Protein AF-D1PBX1-F1 (afdb_monomer_lite)

Sequence (92 aa):
MNKRLMFSAALVMAGELDYRVPYTQSLQYFTALQTLNIPSRLIVLKYDGHWPSNLKSMPLYYNAHLGWFHRYLGGAPAPWDTEKMVNNEIEY

Radius of gyration: 14.54 Å; chains: 1; bounding box: 38×33×40 Å

Secondary structure (DSSP, 8-state):
------PPPEEEEEETT-SSS-HHHHHHHHHHHHHTT--EEEEEETT--SS--TTTTHHHHHHHHHHHHHHHH-SSPPSS-HHHHHTT-S--

pLDDT: mean 91.28, std 13.18, range [38.03, 98.31]

Organism: NCBI:txid537011

Structure (mmCIF, N/CA/C/O backbone):
data_AF-D1PBX1-F1
#
_entry.id   AF-D1PBX1-F1
#
loop_
_atom_site.group_PDB
_atom_site.id
_atom_site.type_symbol
_atom_site.label_atom_id
_atom_site.label_alt_id
_atom_site.label_comp_id
_atom_site.label_asym_id
_atom_site.label_entity_id
_atom_site.label_seq_id
_atom_site.pdbx_PDB_ins_code
_atom_site.Cartn_x
_atom_site.Cartn_y
_atom_site.Cartn_z
_atom_site.occupancy
_atom_site.B_iso_or_equiv
_atom_site.auth_seq_id
_atom_site.auth_comp_id
_atom_site.auth_asym_id
_atom_site.auth_atom_id
_atom_site.pdbx_PDB_model_num
ATOM 1 N N . MET A 1 1 ? -26.172 -3.089 24.529 1.00 38.03 1 MET A N 1
ATOM 2 C CA . MET A 1 1 ? -25.304 -3.788 23.554 1.00 38.03 1 MET A CA 1
ATOM 3 C C . MET A 1 1 ? -24.443 -2.746 22.866 1.00 38.03 1 MET A C 1
ATOM 5 O O . MET A 1 1 ? -24.981 -1.856 22.222 1.00 38.03 1 MET A O 1
ATOM 9 N N . ASN A 1 2 ? -23.133 -2.792 23.094 1.00 39.19 2 ASN A N 1
ATOM 10 C CA . ASN A 1 2 ? -22.185 -1.808 22.583 1.00 39.19 2 ASN A CA 1
ATOM 11 C C . ASN A 1 2 ? -22.002 -2.060 21.078 1.00 39.19 2 ASN A C 1
ATOM 13 O O . ASN A 1 2 ? -21.327 -3.015 20.696 1.00 39.19 2 ASN A O 1
ATOM 17 N N . LYS A 1 3 ? -22.650 -1.267 20.216 1.00 44.38 3 LYS A N 1
ATOM 18 C CA . LYS A 1 3 ? -22.355 -1.280 18.780 1.00 44.38 3 LYS A CA 1
ATOM 19 C C . LYS A 1 3 ? -20.966 -0.664 18.612 1.00 44.38 3 LYS A C 1
ATOM 21 O O . LYS A 1 3 ? -20.848 0.533 18.379 1.00 44.38 3 LYS A O 1
ATOM 26 N N . ARG A 1 4 ? -19.908 -1.471 18.763 1.00 51.31 4 ARG A N 1
ATOM 27 C CA . ARG A 1 4 ? -18.613 -1.145 18.157 1.00 51.31 4 ARG A CA 1
ATOM 28 C C . ARG A 1 4 ? -18.926 -0.841 16.697 1.00 51.31 4 ARG A C 1
ATOM 30 O O . ARG A 1 4 ? -19.464 -1.706 16.010 1.00 51.31 4 ARG A O 1
ATOM 37 N N . LEU A 1 5 ? -18.680 0.393 16.269 1.00 52.09 5 LEU A N 1
ATOM 38 C CA . LEU A 1 5 ? -18.710 0.763 14.861 1.00 52.09 5 LEU A CA 1
ATOM 39 C C . LEU A 1 5 ? -17.809 -0.245 14.140 1.00 52.09 5 LEU A C 1
ATOM 41 O O . LEU A 1 5 ? -16.601 -0.276 14.366 1.00 52.09 5 LEU A O 1
ATOM 45 N N . MET A 1 6 ? -18.421 -1.160 13.392 1.00 53.34 6 MET A N 1
ATOM 46 C CA . MET A 1 6 ? -17.714 -2.198 12.658 1.00 53.34 6 MET A CA 1
ATOM 47 C C . MET A 1 6 ? -17.104 -1.527 11.436 1.00 53.34 6 MET A C 1
ATOM 49 O O . MET A 1 6 ? -17.708 -1.483 10.370 1.00 53.34 6 MET A O 1
ATOM 53 N N . PHE A 1 7 ? -15.939 -0.918 11.618 1.00 62.41 7 PHE A N 1
ATOM 54 C CA . PHE A 1 7 ? -15.162 -0.431 10.496 1.00 62.41 7 PHE A CA 1
ATOM 55 C C . PHE A 1 7 ? -14.585 -1.638 9.756 1.00 62.41 7 PHE A C 1
ATOM 57 O O . PHE A 1 7 ? -13.894 -2.474 10.340 1.00 62.41 7 PHE A O 1
ATOM 64 N N . SER A 1 8 ? -14.917 -1.746 8.474 1.00 81.44 8 SER A N 1
ATOM 65 C CA . SER A 1 8 ? -14.335 -2.721 7.558 1.00 81.44 8 SER A CA 1
ATOM 66 C C . SER A 1 8 ? -12.831 -2.479 7.425 1.00 81.44 8 SER A C 1
ATOM 68 O O . SER A 1 8 ? -12.396 -1.331 7.324 1.00 81.44 8 SER A O 1
ATOM 70 N N . ALA A 1 9 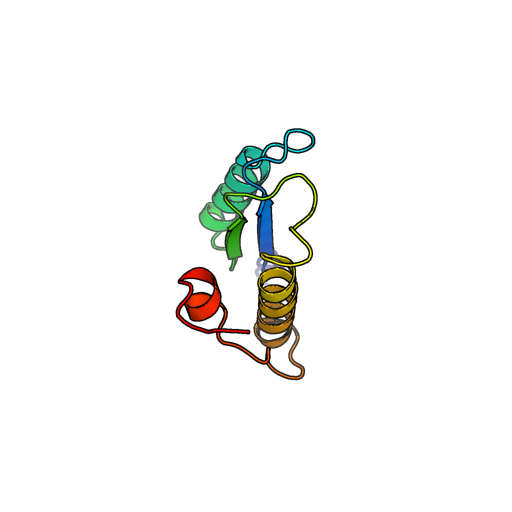? -12.044 -3.553 7.412 1.00 93.75 9 ALA A N 1
ATOM 71 C CA . ALA A 1 9 ? -10.604 -3.477 7.195 1.00 93.75 9 ALA A CA 1
ATOM 72 C C . ALA A 1 9 ? -10.272 -2.783 5.860 1.00 93.75 9 ALA A C 1
ATOM 74 O O . ALA A 1 9 ? -10.981 -2.974 4.871 1.00 93.75 9 ALA A O 1
ATOM 75 N N . ALA A 1 10 ? -9.181 -2.014 5.814 1.00 96.69 10 ALA A N 1
ATOM 76 C CA . ALA A 1 10 ? -8.822 -1.201 4.649 1.00 96.69 10 ALA A CA 1
ATOM 77 C C . ALA A 1 10 ? -7.421 -1.511 4.095 1.00 96.69 10 ALA A C 1
ATOM 79 O O . ALA A 1 10 ? -6.417 -1.403 4.802 1.00 96.69 10 ALA A O 1
ATOM 80 N N . LEU A 1 11 ? -7.355 -1.833 2.802 1.00 97.44 11 LEU A N 1
ATOM 81 C CA . LEU A 1 11 ? -6.118 -1.812 2.024 1.00 97.44 11 LEU A CA 1
ATOM 82 C C . LEU A 1 11 ? -5.992 -0.437 1.364 1.00 97.44 11 LEU A C 1
ATOM 84 O O . LEU A 1 11 ? -6.860 -0.040 0.592 1.00 97.44 11 LEU A O 1
ATOM 88 N N . VAL A 1 12 ? -4.919 0.282 1.672 1.00 97.69 12 VAL A N 1
ATOM 89 C CA . VAL A 1 12 ? -4.606 1.599 1.116 1.00 97.69 12 VAL A CA 1
ATOM 90 C C . VAL A 1 12 ? -3.399 1.448 0.202 1.00 97.69 12 VAL A C 1
ATOM 92 O O . VAL A 1 12 ? -2.344 0.993 0.644 1.00 97.69 12 VAL A O 1
ATOM 95 N N . MET A 1 13 ? -3.533 1.825 -1.068 1.00 97.44 13 MET A N 1
ATOM 96 C CA . MET A 1 13 ? -2.416 1.808 -2.012 1.00 97.44 13 MET A CA 1
ATOM 97 C C . MET A 1 13 ? -2.339 3.112 -2.790 1.00 97.44 13 MET A C 1
ATOM 99 O O . MET A 1 13 ? -3.369 3.649 -3.191 1.00 97.44 13 MET A O 1
ATOM 103 N N . ALA A 1 14 ? -1.122 3.605 -3.002 1.00 97.75 14 ALA A N 1
ATOM 104 C CA . ALA A 1 14 ? -0.879 4.869 -3.686 1.00 97.75 14 ALA A CA 1
ATOM 105 C C . ALA A 1 14 ? 0.435 4.841 -4.470 1.00 97.75 14 ALA A C 1
ATOM 107 O O . ALA A 1 14 ? 1.401 4.214 -4.035 1.00 97.75 14 ALA A O 1
ATOM 108 N N . GLY A 1 15 ? 0.479 5.554 -5.595 1.00 97.62 15 GLY A N 1
ATOM 109 C CA . GLY A 1 15 ? 1.722 5.886 -6.287 1.00 97.62 15 GLY A CA 1
ATOM 110 C C . GLY A 1 15 ? 2.361 7.132 -5.678 1.00 97.62 15 GLY A C 1
ATOM 111 O O . GLY A 1 15 ? 1.675 8.128 -5.449 1.00 97.62 15 GLY A O 1
ATOM 112 N N . GLU A 1 16 ? 3.665 7.100 -5.405 1.00 97.50 16 GLU A N 1
ATOM 113 C CA . GLU A 1 16 ? 4.382 8.254 -4.834 1.00 97.50 16 GLU A CA 1
ATOM 114 C C . GLU A 1 16 ? 4.452 9.437 -5.818 1.00 97.50 16 GLU A C 1
ATOM 116 O O . GLU A 1 16 ? 4.531 10.593 -5.404 1.00 97.50 16 GLU A O 1
ATOM 121 N N . LEU A 1 17 ? 4.346 9.160 -7.123 1.00 97.31 17 LEU A N 1
ATOM 122 C CA . LEU A 1 17 ? 4.360 10.147 -8.204 1.00 97.31 17 LEU A CA 1
ATOM 123 C C . LEU A 1 17 ? 2.944 10.498 -8.701 1.00 97.31 17 LEU A C 1
ATOM 125 O O . LEU A 1 17 ? 2.786 11.024 -9.807 1.00 97.31 17 LEU A O 1
ATOM 129 N N . ASP A 1 18 ? 1.888 10.186 -7.938 1.00 97.12 18 ASP A N 1
ATOM 130 C CA . ASP A 1 18 ? 0.533 10.637 -8.267 1.00 97.12 18 ASP A CA 1
ATOM 131 C C . ASP A 1 18 ? 0.357 12.124 -7.924 1.00 97.12 18 ASP A C 1
ATOM 133 O O . ASP A 1 18 ? 0.084 12.509 -6.789 1.00 97.12 18 ASP A O 1
ATOM 137 N N . TYR A 1 19 ? 0.484 12.978 -8.939 1.00 95.50 19 TYR A N 1
ATOM 138 C CA . TYR A 1 19 ? 0.255 14.419 -8.807 1.00 95.50 19 TYR A CA 1
ATOM 139 C C . TYR A 1 19 ? -1.220 14.830 -8.955 1.00 95.50 19 TYR A C 1
ATOM 141 O O . TYR A 1 19 ? -1.548 15.995 -8.734 1.00 95.50 19 TYR A O 1
ATOM 149 N N . ARG A 1 20 ? -2.121 13.907 -9.329 1.00 96.56 20 ARG A N 1
ATOM 150 C CA . ARG A 1 20 ? -3.574 14.155 -9.390 1.00 96.56 20 ARG A CA 1
ATOM 151 C C . ARG A 1 20 ? -4.211 13.961 -8.020 1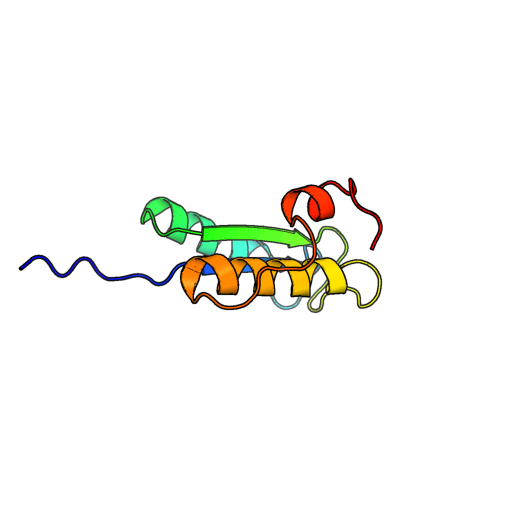.00 96.56 20 ARG A C 1
ATOM 153 O O . ARG A 1 20 ? -5.053 14.762 -7.621 1.00 96.56 20 ARG A O 1
ATOM 160 N N . VAL A 1 21 ? -3.801 12.907 -7.316 1.00 96.69 21 VAL A N 1
ATOM 161 C CA . VAL A 1 21 ? -4.188 12.612 -5.933 1.00 96.69 21 VAL A CA 1
ATOM 162 C C . VAL A 1 21 ? -2.915 12.331 -5.128 1.00 96.69 21 VAL A C 1
ATOM 164 O O . VAL A 1 21 ? -2.468 11.188 -5.064 1.00 96.69 21 VAL A O 1
ATOM 167 N N . PRO A 1 22 ? -2.312 13.364 -4.508 1.00 96.50 22 PRO A N 1
ATOM 168 C CA . PRO A 1 22 ? -1.063 13.216 -3.766 1.00 96.50 22 PRO A CA 1
ATOM 169 C C . PRO A 1 22 ? -1.118 12.093 -2.726 1.00 96.50 22 PRO A C 1
ATOM 171 O O . PRO A 1 22 ? -2.040 12.043 -1.906 1.00 96.50 22 PRO A O 1
ATOM 174 N N . TYR A 1 23 ? -0.097 11.228 -2.706 1.00 97.06 23 TYR A N 1
ATOM 175 C CA . TYR A 1 23 ? -0.038 10.062 -1.808 1.00 97.06 23 TYR A CA 1
ATOM 176 C C . TYR A 1 23 ? -0.117 10.431 -0.314 1.00 97.06 23 TYR A C 1
ATOM 178 O O . TYR A 1 23 ? -0.513 9.611 0.515 1.00 97.06 23 TYR A O 1
ATOM 186 N N . THR A 1 24 ? 0.178 11.683 0.044 1.00 97.75 24 THR A N 1
ATOM 187 C CA . THR A 1 24 ? -0.015 12.223 1.396 1.00 97.75 24 THR A CA 1
ATOM 188 C C . THR A 1 24 ? -1.466 12.130 1.875 1.00 97.75 24 THR A C 1
ATOM 190 O O . THR A 1 24 ? -1.683 11.933 3.069 1.00 97.75 24 THR A O 1
ATOM 193 N N . GLN A 1 25 ? -2.462 12.170 0.981 1.00 97.94 25 GLN A N 1
ATOM 194 C CA . GLN A 1 25 ? -3.862 11.902 1.340 1.00 97.94 25 GLN A CA 1
ATOM 195 C C . GLN A 1 25 ? -4.059 10.452 1.806 1.00 97.94 25 GLN A C 1
ATOM 197 O O . GLN A 1 25 ? -4.763 10.193 2.781 1.00 97.94 25 GLN A O 1
ATOM 202 N N . SER A 1 26 ? -3.378 9.501 1.158 1.00 98.06 26 SER A N 1
ATOM 203 C CA . SER A 1 26 ? -3.385 8.094 1.577 1.00 98.06 26 SER A CA 1
ATOM 204 C C . SER A 1 26 ? -2.697 7.908 2.930 1.00 98.06 26 SER A C 1
ATOM 206 O O . SER A 1 26 ? -3.193 7.146 3.759 1.00 98.06 26 SER A O 1
ATOM 208 N N . LEU A 1 27 ? -1.612 8.647 3.197 1.00 98.19 27 LEU A N 1
ATOM 209 C CA . LEU A 1 27 ? -0.974 8.668 4.519 1.00 98.19 27 LEU A CA 1
ATOM 210 C C . LEU A 1 27 ? -1.925 9.199 5.597 1.00 98.19 27 LEU A C 1
ATOM 212 O O . LEU A 1 27 ? -2.075 8.560 6.632 1.00 98.19 27 LEU A O 1
ATOM 216 N N . GLN A 1 28 ? -2.608 10.321 5.345 1.00 98.31 28 GLN A N 1
ATOM 217 C CA . GLN A 1 28 ? -3.586 10.895 6.277 1.00 98.31 28 GLN A CA 1
ATOM 218 C C . GLN A 1 28 ? -4.701 9.897 6.610 1.00 98.31 28 GLN A C 1
ATOM 220 O O . GLN A 1 28 ? -5.020 9.690 7.783 1.00 98.31 28 GLN A O 1
ATOM 225 N N . TYR A 1 29 ? -5.260 9.238 5.591 1.00 97.81 29 TYR A N 1
ATOM 226 C CA . TYR A 1 29 ? -6.284 8.218 5.787 1.00 97.81 29 TYR A CA 1
ATOM 227 C C . TYR A 1 29 ? -5.751 7.014 6.573 1.00 97.81 29 TYR A C 1
ATOM 229 O O . TYR A 1 29 ? -6.376 6.587 7.544 1.00 97.81 29 TYR A O 1
ATOM 237 N N . PHE A 1 30 ? -4.564 6.507 6.227 1.00 97.94 30 PHE A N 1
ATOM 238 C CA . PHE A 1 30 ? -3.931 5.408 6.952 1.00 97.94 30 PHE A CA 1
ATOM 239 C C . PHE A 1 30 ? -3.663 5.761 8.423 1.00 97.94 30 PHE A C 1
ATOM 241 O O . PHE A 1 30 ? -3.997 4.976 9.307 1.00 97.94 30 PHE A O 1
ATOM 248 N N . THR A 1 31 ? -3.156 6.959 8.718 1.00 98.19 31 THR A N 1
ATOM 249 C CA . THR A 1 31 ? -2.953 7.437 10.095 1.00 98.19 31 THR A CA 1
ATOM 250 C C . THR A 1 31 ? -4.265 7.520 10.880 1.00 98.19 31 THR A C 1
ATOM 252 O O . THR A 1 31 ? -4.303 7.135 12.054 1.00 98.19 31 THR A O 1
ATOM 255 N N . ALA A 1 32 ? -5.357 7.964 10.249 1.00 97.06 32 ALA A N 1
ATOM 256 C CA . ALA A 1 32 ? -6.676 7.973 10.879 1.00 97.06 32 ALA A CA 1
ATOM 257 C C . ALA A 1 32 ? -7.158 6.545 11.198 1.00 97.06 32 ALA A C 1
ATOM 259 O O . ALA A 1 32 ? -7.601 6.281 12.316 1.00 97.06 32 ALA A O 1
ATOM 260 N N . LEU A 1 33 ? -7.001 5.604 10.258 1.00 96.44 33 LEU A N 1
ATOM 261 C CA . LEU A 1 33 ? -7.327 4.187 10.465 1.00 96.44 33 LEU A CA 1
ATOM 262 C C . LEU A 1 33 ? -6.530 3.581 11.630 1.00 96.44 33 LEU A C 1
ATOM 264 O O . LEU A 1 33 ? -7.106 2.894 12.473 1.00 96.44 33 LEU A O 1
ATOM 268 N N . GLN A 1 34 ? -5.227 3.871 11.704 1.00 96.62 34 GLN A N 1
ATOM 269 C CA . GLN A 1 34 ? -4.348 3.399 12.778 1.00 96.62 34 GLN A CA 1
ATOM 270 C C . GLN A 1 34 ? -4.770 3.963 14.145 1.00 96.62 34 GLN A C 1
ATOM 272 O O . GLN A 1 34 ? -4.895 3.205 15.103 1.00 96.62 34 GLN A O 1
ATOM 277 N N . THR A 1 35 ? -5.093 5.260 14.232 1.00 96.81 35 THR A N 1
ATOM 278 C CA . THR A 1 35 ? -5.596 5.898 15.471 1.00 96.81 35 THR A CA 1
ATOM 279 C C . THR A 1 35 ? -6.894 5.256 15.973 1.00 96.81 35 THR A C 1
ATOM 281 O O . THR A 1 35 ? -7.124 5.139 17.176 1.00 96.81 35 THR A O 1
ATOM 284 N N . LEU A 1 36 ? -7.746 4.810 15.049 1.00 95.12 36 LEU A N 1
ATOM 285 C CA . LEU A 1 36 ? -9.016 4.153 15.354 1.00 95.12 36 LEU A CA 1
ATOM 286 C C . LEU A 1 36 ? -8.878 2.641 15.609 1.00 95.12 36 LEU A C 1
ATOM 288 O O . LEU A 1 36 ? -9.888 1.976 15.839 1.00 95.12 36 LEU A O 1
ATOM 292 N N . ASN A 1 37 ? -7.656 2.093 15.597 1.00 93.69 37 ASN A N 1
ATOM 293 C CA . ASN A 1 37 ? -7.376 0.655 15.696 1.00 93.69 37 ASN A CA 1
ATOM 294 C C . ASN A 1 37 ? -8.133 -0.183 14.648 1.00 93.69 37 ASN A C 1
ATOM 296 O O . ASN A 1 37 ? -8.570 -1.304 14.920 1.00 93.69 37 ASN A O 1
ATOM 300 N N . ILE A 1 38 ? -8.314 0.368 13.446 1.00 95.06 38 ILE A N 1
ATOM 301 C CA . ILE A 1 38 ? -8.943 -0.335 12.328 1.00 95.06 38 ILE A CA 1
ATOM 302 C C . ILE A 1 38 ? -7.853 -1.133 11.607 1.00 95.06 38 ILE A C 1
ATOM 304 O O . ILE A 1 38 ? -6.846 -0.536 11.216 1.00 95.06 38 ILE A O 1
ATOM 308 N N . PRO A 1 39 ? -8.027 -2.452 11.384 1.00 95.81 39 PRO A N 1
ATOM 309 C CA . PRO A 1 39 ? -7.063 -3.238 10.627 1.00 95.81 39 PRO A CA 1
ATOM 310 C C . PRO A 1 39 ? -6.833 -2.626 9.245 1.00 95.81 39 PRO A C 1
AT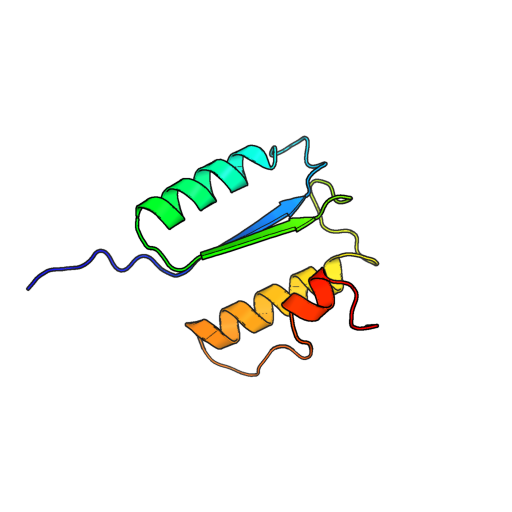OM 312 O O . PRO A 1 39 ? -7.753 -2.527 8.428 1.00 95.81 39 PRO A O 1
ATOM 315 N N . SER A 1 40 ? -5.601 -2.203 8.984 1.00 97.25 40 SER A N 1
ATOM 316 C CA . SER A 1 40 ? -5.253 -1.551 7.730 1.00 97.25 40 SER A CA 1
ATOM 317 C C . SER A 1 40 ? -3.840 -1.883 7.275 1.00 97.25 40 SER A C 1
ATOM 319 O O . SER A 1 40 ? -2.982 -2.276 8.066 1.00 97.25 40 SER A O 1
ATOM 321 N N . ARG A 1 41 ? -3.617 -1.761 5.968 1.00 97.25 41 ARG A N 1
ATOM 322 C CA . ARG A 1 41 ? -2.315 -1.930 5.316 1.00 97.25 41 ARG A CA 1
ATOM 323 C C . ARG A 1 41 ? -2.105 -0.786 4.338 1.00 97.25 41 ARG A C 1
ATOM 325 O O . ARG A 1 41 ? -3.030 -0.445 3.610 1.00 97.25 41 ARG A O 1
ATOM 332 N N . LEU A 1 42 ? -0.893 -0.243 4.311 1.00 97.69 42 LEU A N 1
ATOM 333 C CA . LEU A 1 42 ? -0.461 0.762 3.349 1.00 97.69 42 LEU A CA 1
ATOM 334 C C . LEU A 1 42 ? 0.620 0.171 2.438 1.00 97.69 42 LEU A C 1
ATOM 336 O O . LEU A 1 42 ? 1.591 -0.391 2.938 1.00 97.69 42 LEU A O 1
ATOM 340 N N . ILE A 1 43 ? 0.468 0.334 1.123 1.00 97.50 43 ILE A N 1
ATOM 341 C CA . ILE A 1 43 ? 1.509 0.041 0.128 1.00 97.50 43 ILE A CA 1
ATOM 342 C C . ILE A 1 43 ? 1.739 1.303 -0.710 1.00 97.50 43 ILE A C 1
ATOM 344 O O . ILE A 1 43 ? 0.816 1.801 -1.354 1.00 97.50 43 ILE A O 1
ATOM 348 N N . VAL A 1 44 ? 2.969 1.822 -0.701 1.00 97.00 44 VAL A N 1
ATOM 349 C CA . VAL A 1 44 ? 3.369 2.982 -1.512 1.00 97.00 44 VAL A CA 1
ATOM 350 C C . VAL A 1 44 ? 4.253 2.510 -2.660 1.00 97.00 44 VAL A C 1
ATOM 352 O O . VAL A 1 44 ? 5.319 1.936 -2.448 1.00 97.00 44 VAL A O 1
ATOM 355 N N . LEU A 1 45 ? 3.800 2.753 -3.885 1.00 96.31 45 LEU A N 1
ATOM 356 C CA . LEU A 1 45 ? 4.488 2.386 -5.115 1.00 96.31 45 LEU A CA 1
ATOM 357 C C . LEU A 1 45 ? 5.391 3.553 -5.531 1.00 96.31 45 LEU A C 1
ATOM 359 O O . LEU A 1 45 ? 4.958 4.498 -6.191 1.00 96.31 45 LEU A O 1
ATOM 363 N N . LYS A 1 46 ? 6.658 3.483 -5.110 1.00 94.88 46 LYS A N 1
ATOM 364 C CA . LYS A 1 46 ? 7.659 4.562 -5.218 1.00 94.88 46 LYS A CA 1
ATOM 365 C C . LYS A 1 46 ? 7.798 5.194 -6.609 1.00 94.88 46 LYS A C 1
ATOM 367 O O . LYS A 1 46 ? 8.100 6.375 -6.733 1.00 94.88 46 LYS A O 1
ATOM 372 N N . TYR A 1 47 ? 7.629 4.401 -7.662 1.00 95.06 47 TYR A N 1
ATOM 373 C CA . TYR A 1 47 ? 7.864 4.833 -9.044 1.00 95.06 47 TYR A CA 1
ATOM 374 C C . TYR A 1 47 ? 6.579 4.982 -9.866 1.00 95.06 47 TYR A C 1
ATOM 376 O O . TYR A 1 47 ? 6.663 5.241 -11.066 1.00 95.06 47 TYR A O 1
ATOM 384 N N . ASP A 1 48 ? 5.409 4.826 -9.244 1.00 96.62 48 ASP A N 1
ATOM 385 C CA . ASP A 1 48 ? 4.127 4.872 -9.943 1.00 96.62 48 ASP A CA 1
ATOM 386 C C . ASP A 1 48 ? 3.409 6.204 -9.742 1.00 96.62 48 ASP A C 1
ATOM 388 O O . ASP A 1 48 ? 3.540 6.859 -8.707 1.00 96.62 48 ASP A O 1
ATOM 392 N N . GLY A 1 49 ? 2.632 6.582 -10.758 1.00 95.62 49 GLY A N 1
ATOM 393 C CA . GLY A 1 49 ? 1.754 7.747 -10.737 1.00 95.62 49 GLY A CA 1
ATOM 394 C C . GLY A 1 49 ? 0.324 7.383 -10.341 1.00 95.62 49 GLY A C 1
ATOM 395 O O . GLY A 1 49 ? 0.091 6.521 -9.501 1.00 95.62 49 GLY A O 1
ATOM 396 N N . HIS A 1 50 ? -0.649 8.017 -11.000 1.00 95.75 50 HIS A N 1
ATOM 397 C CA . HIS A 1 50 ? -2.075 7.785 -10.737 1.00 95.75 50 HIS A CA 1
ATOM 398 C C . HIS A 1 50 ? -2.547 6.347 -10.998 1.00 95.75 50 HIS A C 1
ATOM 400 O O . HIS A 1 50 ? -3.524 5.891 -10.413 1.00 95.75 50 HIS A O 1
ATOM 406 N N . TRP A 1 51 ? -1.848 5.631 -11.878 1.00 93.81 51 TRP A N 1
ATOM 407 C CA . TRP A 1 51 ? -2.086 4.220 -12.142 1.00 93.81 51 TRP A CA 1
ATOM 408 C C . TRP A 1 51 ? -0.807 3.424 -11.902 1.00 93.81 51 TRP A C 1
ATOM 410 O O . TRP A 1 51 ? 0.275 3.922 -12.238 1.00 93.81 51 TRP A O 1
ATOM 420 N N . PRO A 1 52 ? -0.919 2.191 -11.377 1.00 93.50 52 PRO A N 1
ATOM 421 C CA . PRO A 1 52 ? 0.225 1.308 -11.264 1.00 93.50 52 PRO A CA 1
ATOM 422 C C . PRO A 1 52 ? 0.853 1.027 -12.628 1.00 93.50 52 PRO A C 1
ATOM 424 O O . PRO A 1 52 ? 0.149 0.882 -13.632 1.00 93.50 52 PRO A O 1
ATOM 427 N N . SER A 1 53 ? 2.175 0.884 -12.667 1.00 93.12 53 SER A N 1
ATOM 428 C CA . SER A 1 53 ? 2.857 0.419 -13.872 1.00 93.12 53 SER A CA 1
ATOM 429 C C . SER A 1 53 ? 2.405 -0.998 -14.228 1.00 93.12 53 SER A C 1
ATOM 431 O O . SER A 1 53 ? 2.547 -1.917 -13.419 1.00 93.12 53 SER A O 1
ATOM 433 N N . ASN A 1 54 ? 1.923 -1.187 -15.461 1.00 86.12 54 ASN A N 1
ATOM 434 C CA . ASN A 1 54 ? 1.432 -2.479 -15.957 1.00 86.12 54 ASN A CA 1
ATOM 435 C C . ASN A 1 54 ? 2.455 -3.616 -15.813 1.00 86.12 54 ASN A C 1
ATOM 437 O O . ASN A 1 54 ? 2.065 -4.749 -15.564 1.00 86.12 54 ASN A O 1
ATOM 441 N N . LEU A 1 55 ? 3.749 -3.322 -15.978 1.00 87.25 55 LEU A N 1
ATOM 442 C CA . LEU A 1 55 ? 4.803 -4.340 -15.945 1.00 87.25 55 LEU A CA 1
ATOM 443 C C . LEU A 1 55 ? 5.397 -4.537 -14.551 1.00 87.25 55 LEU A C 1
ATOM 445 O O . LEU A 1 55 ? 5.662 -5.663 -14.159 1.00 87.25 55 LEU A O 1
ATOM 449 N N . LYS A 1 56 ? 5.640 -3.449 -13.813 1.00 88.81 56 LYS A N 1
ATOM 450 C CA . LYS A 1 56 ? 6.418 -3.520 -12.566 1.00 88.81 56 LYS A CA 1
ATOM 451 C C . LYS A 1 56 ? 5.555 -3.697 -11.326 1.00 88.81 56 LYS A C 1
ATOM 453 O O . LYS A 1 56 ? 5.941 -4.412 -10.414 1.00 88.81 56 LYS A O 1
ATOM 458 N N . SER A 1 57 ? 4.400 -3.043 -11.290 1.00 94.94 57 SER A N 1
ATOM 459 C CA . SER A 1 57 ? 3.644 -2.883 -10.045 1.00 94.94 57 SER A CA 1
ATOM 460 C C . SER A 1 57 ? 2.270 -3.525 -10.099 1.00 94.94 57 SER A C 1
ATOM 462 O O . SER A 1 57 ? 1.711 -3.860 -9.060 1.00 94.94 57 SER A O 1
ATOM 464 N N . MET A 1 58 ? 1.718 -3.727 -11.297 1.00 95.69 58 MET A N 1
ATOM 465 C CA . MET A 1 58 ? 0.411 -4.350 -11.478 1.00 95.69 58 MET A CA 1
ATOM 466 C C . MET A 1 58 ? 0.326 -5.782 -10.917 1.00 95.69 58 MET A C 1
ATOM 468 O O . MET A 1 58 ? -0.693 -6.103 -10.302 1.00 95.69 58 MET A O 1
ATOM 472 N N . PRO A 1 59 ? 1.362 -6.640 -11.024 1.00 95.06 59 PRO A N 1
ATOM 473 C CA . PRO A 1 59 ? 1.300 -7.957 -10.389 1.00 95.06 59 PRO A CA 1
ATOM 474 C C . PRO A 1 59 ? 1.215 -7.864 -8.860 1.00 95.06 59 PRO A C 1
ATOM 476 O O . PRO A 1 59 ? 0.361 -8.509 -8.251 1.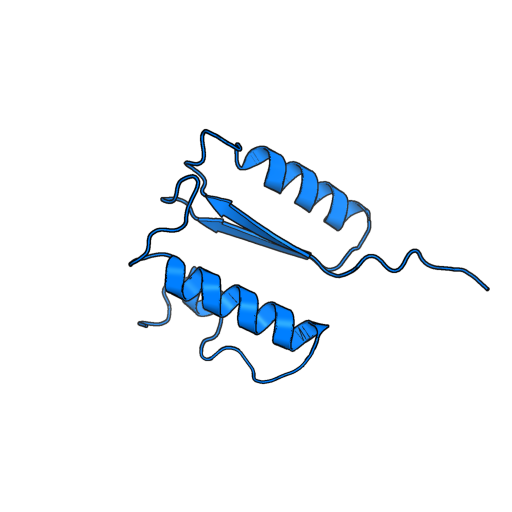00 95.06 59 PRO A O 1
ATOM 479 N N . LEU A 1 60 ? 2.026 -6.999 -8.234 1.00 96.00 60 LEU A N 1
ATOM 480 C CA . LEU A 1 60 ? 1.934 -6.712 -6.799 1.00 96.00 60 LEU A CA 1
ATOM 481 C C . LEU A 1 60 ? 0.560 -6.135 -6.435 1.00 96.00 60 LEU A C 1
ATOM 483 O O . LEU A 1 60 ? -0.031 -6.558 -5.442 1.00 96.00 60 LEU A O 1
ATOM 487 N N . TYR A 1 61 ? 0.037 -5.210 -7.245 1.00 96.81 61 TYR A N 1
ATOM 488 C CA . TYR A 1 61 ? -1.279 -4.606 -7.058 1.00 96.81 61 TYR A CA 1
ATOM 489 C C . TYR A 1 61 ? -2.357 -5.688 -6.955 1.00 96.81 61 TYR A C 1
ATOM 491 O O . TYR A 1 61 ? -3.069 -5.746 -5.953 1.00 96.81 61 TYR A O 1
ATOM 499 N N . TYR A 1 62 ? -2.455 -6.585 -7.939 1.00 96.56 62 TYR A N 1
ATOM 500 C CA . TYR A 1 62 ? -3.456 -7.653 -7.915 1.00 96.56 62 TYR A CA 1
ATOM 501 C C . TYR A 1 62 ? -3.212 -8.658 -6.790 1.00 96.56 62 TYR A C 1
ATOM 503 O O . TYR A 1 62 ? -4.161 -9.030 -6.098 1.00 96.56 62 TYR A O 1
ATOM 511 N N . ASN A 1 63 ? -1.961 -9.060 -6.555 1.00 97.31 63 ASN A N 1
ATOM 512 C CA . ASN A 1 63 ? -1.634 -10.009 -5.495 1.00 97.31 63 ASN A CA 1
ATOM 513 C C . ASN A 1 63 ? -2.015 -9.467 -4.104 1.00 97.31 63 ASN A C 1
ATOM 515 O O . ASN A 1 63 ? -2.623 -10.182 -3.307 1.00 97.31 63 ASN A O 1
ATOM 519 N N . ALA A 1 64 ? -1.745 -8.186 -3.833 1.00 97.56 64 ALA A N 1
ATOM 520 C CA . ALA A 1 64 ? -2.129 -7.529 -2.586 1.00 97.56 64 ALA A CA 1
ATOM 521 C C . ALA A 1 64 ? -3.655 -7.482 -2.396 1.00 97.56 64 ALA A C 1
ATOM 523 O O . ALA A 1 64 ? -4.139 -7.754 -1.296 1.00 97.56 64 ALA A O 1
ATOM 524 N N . HIS A 1 65 ? -4.420 -7.194 -3.458 1.00 97.25 65 HIS A N 1
ATOM 525 C CA . HIS A 1 65 ? -5.887 -7.219 -3.408 1.00 97.25 65 HIS A CA 1
ATOM 526 C C . HIS A 1 65 ? -6.424 -8.621 -3.119 1.00 97.25 65 HIS A C 1
ATOM 528 O O . HIS A 1 65 ? -7.241 -8.784 -2.215 1.00 97.25 65 HIS A O 1
ATOM 534 N N . LEU A 1 66 ? -5.940 -9.637 -3.841 1.00 97.56 66 LEU A N 1
ATOM 535 C CA . LEU A 1 66 ? -6.339 -11.028 -3.621 1.00 97.56 66 LEU A CA 1
ATOM 536 C C . LEU A 1 66 ? -6.026 -11.476 -2.192 1.00 97.56 66 LEU A C 1
ATOM 538 O O . LEU A 1 66 ? -6.879 -12.067 -1.535 1.00 97.56 66 LEU A O 1
ATOM 542 N N . GLY A 1 67 ? -4.842 -11.138 -1.674 1.00 97.06 67 GLY A N 1
ATOM 543 C CA . GLY A 1 67 ? -4.447 -11.473 -0.306 1.00 97.06 67 GLY A CA 1
ATOM 544 C C . GLY A 1 67 ? -5.319 -10.775 0.737 1.00 97.06 67 GLY A C 1
ATOM 545 O O . GLY A 1 67 ? -5.700 -11.380 1.743 1.00 97.06 67 GLY A O 1
ATOM 546 N N . TRP A 1 68 ? -5.691 -9.518 0.484 1.00 96.94 68 TRP A N 1
ATOM 547 C CA . TRP A 1 68 ? -6.581 -8.764 1.361 1.00 96.94 68 TRP A CA 1
ATOM 548 C C . TRP A 1 68 ? -7.994 -9.344 1.385 1.00 96.94 68 TRP A C 1
ATOM 550 O O . TRP A 1 68 ? -8.550 -9.573 2.461 1.00 96.94 68 TRP A O 1
ATOM 560 N N . PHE A 1 69 ? -8.557 -9.638 0.212 1.00 96.06 69 PHE A N 1
ATOM 561 C CA . PHE A 1 69 ? -9.865 -10.277 0.108 1.00 96.06 69 PHE A CA 1
ATOM 562 C C . PHE A 1 69 ? -9.856 -11.666 0.736 1.00 96.06 69 PHE A C 1
ATOM 564 O O . PHE A 1 69 ? -10.727 -11.943 1.551 1.00 96.06 69 PHE A O 1
ATOM 571 N N . HIS A 1 70 ? -8.836 -12.486 0.481 1.00 96.25 70 HIS A N 1
ATOM 572 C CA . HIS A 1 70 ? -8.700 -13.789 1.126 1.00 96.25 70 HIS A CA 1
ATOM 573 C C . HIS A 1 70 ? -8.752 -13.685 2.657 1.00 96.25 70 HIS A C 1
ATOM 575 O O . HIS A 1 70 ? -9.503 -14.414 3.303 1.00 96.25 70 HIS A O 1
ATOM 581 N N . ARG A 1 71 ? -8.011 -12.735 3.245 1.00 94.94 71 ARG A N 1
ATOM 582 C CA . ARG A 1 71 ? -7.957 -12.553 4.703 1.00 94.94 71 ARG A CA 1
ATOM 583 C C . ARG A 1 71 ? -9.294 -12.132 5.320 1.00 94.94 71 ARG A C 1
ATOM 585 O O . ARG A 1 71 ? -9.610 -12.604 6.408 1.00 94.94 71 ARG A O 1
ATOM 592 N N . TYR A 1 72 ? -10.035 -11.216 4.694 1.00 93.81 72 TYR A N 1
ATOM 593 C CA . TYR A 1 72 ? -11.213 -10.592 5.324 1.00 93.81 72 TYR A CA 1
ATOM 594 C C . TYR A 1 72 ? -12.563 -11.031 4.746 1.00 93.81 72 TYR A C 1
ATOM 596 O O . TYR A 1 72 ? -13.578 -10.891 5.422 1.00 93.81 72 TYR A O 1
ATOM 604 N N . LEU A 1 73 ? -12.583 -11.549 3.519 1.00 93.56 73 LEU A N 1
ATOM 605 C CA . LEU A 1 73 ? -13.777 -12.013 2.802 1.00 93.56 73 LEU A CA 1
ATOM 606 C C . LEU A 1 73 ? -13.730 -13.521 2.489 1.00 93.56 73 LEU A C 1
ATOM 608 O O . LEU A 1 73 ? -14.759 -14.096 2.140 1.00 93.56 73 LEU A O 1
ATOM 612 N N . GLY A 1 74 ? -12.568 -14.170 2.628 1.00 92.31 74 GLY A N 1
ATOM 613 C CA . GLY A 1 74 ? -12.358 -15.568 2.250 1.00 92.31 74 GLY A CA 1
ATOM 614 C C . GLY A 1 74 ? -12.075 -15.750 0.753 1.00 92.31 74 GLY A C 1
ATOM 615 O O . GLY A 1 74 ? -11.707 -14.811 0.051 1.00 92.31 74 GLY A O 1
ATOM 616 N N . GLY A 1 75 ? -12.233 -16.979 0.254 1.00 94.50 75 GLY A N 1
ATOM 617 C CA . GLY A 1 75 ? -11.896 -17.354 -1.128 1.00 94.50 75 GLY A CA 1
ATOM 618 C C . GLY A 1 75 ? -10.491 -17.947 -1.265 1.00 94.50 75 GLY A C 1
ATOM 619 O O . GLY A 1 75 ? -9.854 -18.277 -0.267 1.00 94.50 75 GLY A O 1
ATOM 620 N N . ALA A 1 76 ? -10.012 -18.119 -2.499 1.00 96.12 76 ALA A N 1
ATOM 621 C CA . ALA A 1 76 ? -8.662 -18.625 -2.755 1.00 96.12 76 ALA A CA 1
ATOM 622 C C . ALA A 1 76 ? -7.591 -17.60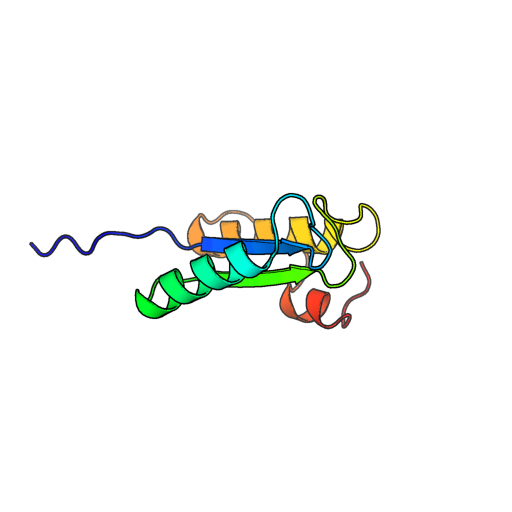3 -2.317 1.00 96.12 76 ALA A C 1
ATOM 624 O O . ALA A 1 76 ? -7.831 -16.397 -2.429 1.00 96.12 76 ALA A O 1
ATOM 625 N N . PRO A 1 77 ? -6.426 -18.054 -1.815 1.00 95.31 77 PRO A N 1
ATOM 626 C CA . PRO A 1 77 ? -5.340 -17.155 -1.448 1.00 95.31 77 PRO A CA 1
ATOM 627 C C . PRO A 1 77 ? -4.707 -16.514 -2.686 1.00 95.31 77 PRO A C 1
ATOM 629 O O . PRO A 1 77 ? -4.833 -17.011 -3.807 1.00 95.31 77 PRO A O 1
ATOM 632 N N . ALA A 1 78 ? -3.982 -15.419 -2.463 1.00 96.75 78 ALA A N 1
ATOM 633 C CA . ALA A 1 78 ? -3.129 -14.851 -3.493 1.00 96.75 78 ALA A CA 1
ATOM 634 C C . ALA A 1 78 ? -2.013 -15.847 -3.873 1.00 96.75 78 ALA A 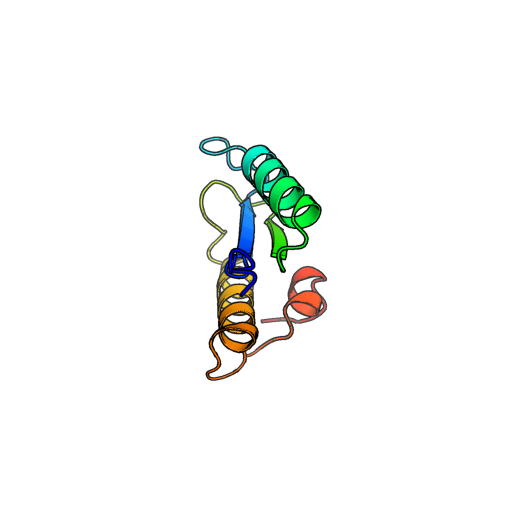C 1
ATOM 636 O O . ALA A 1 78 ? -1.522 -16.566 -2.998 1.00 96.75 78 ALA A O 1
ATOM 637 N N . PRO A 1 79 ? -1.603 -15.901 -5.149 1.00 95.50 79 PRO A N 1
ATOM 638 C CA . PRO A 1 79 ? -0.577 -16.834 -5.619 1.00 95.50 79 PRO A CA 1
ATOM 639 C C . PRO A 1 79 ? 0.818 -16.591 -5.023 1.00 95.50 79 PRO A C 1
ATOM 641 O O . PRO A 1 79 ? 1.605 -17.532 -4.941 1.00 95.50 79 PRO A O 1
ATOM 644 N N . TRP A 1 80 ? 1.123 -15.367 -4.579 1.00 96.25 80 TRP A N 1
ATOM 645 C CA . TRP A 1 80 ? 2.426 -15.013 -4.012 1.00 96.25 80 TRP A CA 1
ATOM 646 C C . TRP A 1 80 ? 2.309 -14.373 -2.625 1.00 96.25 80 TRP A C 1
ATOM 648 O O . TRP A 1 80 ? 1.302 -13.756 -2.271 1.00 96.25 80 TRP A O 1
ATOM 658 N N . ASP A 1 81 ? 3.387 -14.455 -1.846 1.00 94.81 81 ASP A N 1
ATOM 659 C CA . ASP A 1 81 ? 3.521 -13.699 -0.601 1.00 94.81 81 ASP A CA 1
ATOM 660 C C . ASP A 1 81 ? 3.732 -12.209 -0.915 1.00 94.81 81 ASP A C 1
ATOM 662 O O . ASP A 1 81 ? 4.706 -11.824 -1.564 1.00 94.81 81 ASP A O 1
ATOM 666 N N . THR A 1 82 ? 2.805 -11.360 -0.466 1.00 95.12 82 THR A N 1
ATOM 667 C CA . THR A 1 82 ? 2.844 -9.922 -0.755 1.00 95.12 82 THR A CA 1
ATOM 668 C C . THR A 1 82 ? 4.056 -9.218 -0.139 1.00 95.12 82 THR A C 1
ATOM 670 O O . THR A 1 82 ? 4.598 -8.327 -0.783 1.00 95.12 82 THR A O 1
ATOM 673 N N . GLU A 1 83 ? 4.496 -9.586 1.070 1.00 94.00 83 GLU A N 1
ATOM 674 C CA . GLU A 1 83 ? 5.662 -8.945 1.707 1.00 94.00 83 GLU A CA 1
ATOM 675 C C . GLU A 1 83 ? 6.928 -9.249 0.910 1.00 94.00 83 GLU A C 1
ATOM 677 O O . GLU A 1 83 ? 7.709 -8.355 0.588 1.00 94.00 83 GLU A O 1
ATOM 682 N N . LYS A 1 84 ? 7.077 -10.507 0.492 1.00 95.06 84 LYS A N 1
ATOM 683 C CA . LYS A 1 84 ? 8.205 -10.915 -0.343 1.00 95.06 84 LYS A CA 1
ATOM 684 C C . LYS A 1 84 ? 8.199 -10.225 -1.707 1.00 95.06 84 LYS A C 1
ATOM 686 O O . LYS A 1 84 ? 9.256 -9.834 -2.191 1.00 95.06 84 LYS A O 1
ATOM 691 N N . MET A 1 85 ? 7.028 -10.022 -2.318 1.00 94.50 85 MET A N 1
ATOM 692 C CA . MET A 1 85 ? 6.926 -9.239 -3.558 1.00 94.50 85 MET A CA 1
ATOM 693 C C . MET A 1 85 ? 7.341 -7.776 -3.354 1.00 94.50 85 MET A C 1
ATOM 695 O O . MET A 1 85 ? 8.054 -7.235 -4.194 1.00 94.50 85 MET A O 1
ATOM 699 N N . VAL A 1 86 ? 6.928 -7.139 -2.250 1.00 92.06 86 VAL A N 1
ATOM 700 C CA . VAL A 1 86 ? 7.320 -5.754 -1.916 1.00 92.06 86 VAL A CA 1
ATOM 701 C C . VAL A 1 86 ? 8.836 -5.641 -1.730 1.00 92.06 86 VAL A C 1
ATOM 703 O O . VAL A 1 86 ? 9.442 -4.671 -2.183 1.00 92.06 86 VAL A O 1
ATOM 706 N N . ASN A 1 87 ? 9.456 -6.655 -1.127 1.00 91.88 87 ASN A N 1
ATOM 707 C CA . ASN A 1 87 ? 10.898 -6.704 -0.900 1.00 91.88 87 ASN A CA 1
ATOM 708 C C . ASN A 1 87 ? 11.710 -7.174 -2.123 1.00 91.88 87 ASN A C 1
ATOM 710 O O . ASN A 1 87 ? 12.934 -7.241 -2.042 1.00 91.88 87 ASN A O 1
ATOM 714 N N . ASN A 1 88 ? 11.064 -7.464 -3.261 1.00 88.94 88 ASN A N 1
ATOM 715 C CA . ASN A 1 88 ? 11.686 -8.059 -4.455 1.00 88.94 88 ASN A CA 1
ATOM 716 C C . ASN A 1 88 ? 12.400 -9.399 -4.175 1.00 88.94 88 ASN A C 1
ATOM 718 O O . ASN A 1 88 ? 13.418 -9.717 -4.782 1.00 88.94 88 ASN A O 1
ATOM 722 N N . GLU A 1 89 ? 11.863 -10.193 -3.250 1.00 91.94 89 GLU A N 1
ATOM 723 C CA . GLU A 1 89 ? 12.366 -11.526 -2.887 1.00 91.94 89 GLU A CA 1
ATOM 724 C C . GLU A 1 89 ? 11.720 -12.651 -3.719 1.00 91.94 89 GLU A C 1
ATOM 726 O O . GLU A 1 89 ? 12.009 -13.831 -3.515 1.00 91.94 89 GLU A O 1
ATOM 731 N N . ILE A 1 90 ? 10.810 -12.303 -4.632 1.00 85.31 90 ILE A N 1
ATOM 732 C CA . ILE A 1 90 ? 10.123 -13.221 -5.545 1.00 85.31 90 ILE A CA 1
ATOM 733 C C . ILE A 1 90 ? 10.175 -12.631 -6.950 1.00 85.31 90 ILE A C 1
ATOM 735 O O . ILE A 1 90 ? 9.890 -11.448 -7.135 1.00 85.31 90 ILE A O 1
ATOM 739 N N . GLU A 1 91 ? 10.479 -13.482 -7.924 1.00 73.31 91 GLU A N 1
ATOM 740 C CA . GLU A 1 91 ? 10.324 -13.195 -9.348 1.00 73.31 91 GLU A CA 1
ATOM 741 C C . GLU A 1 91 ? 8.952 -13.712 -9.811 1.00 73.31 91 GLU A C 1
ATOM 743 O O . GLU A 1 91 ? 8.557 -14.831 -9.464 1.00 73.31 91 GLU A O 1
ATOM 748 N N . TYR A 1 92 ? 8.197 -12.875 -10.522 1.00 71.88 92 TYR A N 1
ATOM 749 C CA . TYR A 1 92 ? 6.825 -13.132 -10.965 1.00 71.88 92 TYR A CA 1
ATOM 750 C C . TYR A 1 92 ? 6.572 -12.546 -12.353 1.00 71.88 92 TYR A C 1
ATOM 752 O O . TYR A 1 92 ? 7.189 -11.506 -12.681 1.00 71.88 92 TYR A O 1
#

Foldseek 3Di:
DDPPPPDAEEEQEFECAAPVDHCVVSVVVVVVCVVSVGHYDYDYRDHDYPDDDPPLCVLLVVLVVQQSCCVRVNDDHRPDDSVCSSVVVDDD

InterPro domains:
  IPR001375 Peptidase S9, prolyl oligopeptidase, catalytic domain [PF00326] (9-75)
  IPR029058 Alpha/Beta hydrolase fold [G3DSA:3.40.50.1820] (5-83)
  IPR029058 Alpha/Beta hydrolase fold [SSF53474] (10-74)